Protein AF-A0A220MDH7-F1 (afdb_monomer)

Secondary structure (DSSP, 8-state):
--HHHHHHHHHHHHHHHHHHHHHHHHHHHHHHHHHHHHHHHHHHHHHHHHHHHHHHHT--HHHHHHHEEEEEEEGGGTEEEEEETTSTT-EEEEEE-TTSSEEEEEEE---TT--HHHHHHS-TT--

Nearest PDB structures (foldseek):
  7pb8-assembly1_O  TM=3.723E-01  e=8.141E-01  Homo sapiens
  7y22-assembly1_Y  TM=6.833E-01  e=2.629E+00  Klebsiella phage Kp7
  6utu-assembly1_I  TM=6.871E-01  e=3.364E+00  Pseudomonas aeruginosa PAO1
  7snx-assembly1_A  TM=3.821E-01  e=2.184E+00  Oplophorus gracilirostris
  4q9t-assembly2_B  TM=4.703E-01  e=9.602E+00  Vanderwaltozyma polyspora DSM 70294

Mean predicted aligned error: 13.19 Å

Solvent-accessible surface area (backbone atoms only — not comparable to full-atom values): 7110 Å² total; per-residue (Å²): 131,63,69,68,60,56,51,52,52,51,53,50,50,52,52,52,52,50,65,59,47,55,60,56,51,51,54,51,53,51,52,52,52,53,51,52,49,54,52,52,48,30,53,50,52,52,50,53,43,44,56,36,48,18,63,76,53,76,46,53,58,65,60,54,58,69,40,51,59,50,76,52,63,42,68,95,70,49,32,37,37,43,28,34,64,90,45,66,61,34,38,40,33,31,34,58,45,97,87,74,42,65,42,82,77,50,52,50,50,78,40,93,88,40,53,48,69,52,50,61,64,60,30,97,65,63,126

Organism: NCBI:txid54913

Structure (mmCIF, N/CA/C/O backbone):
data_AF-A0A220MDH7-F1
#
_entry.id   AF-A0A220MDH7-F1
#
loop_
_atom_site.group_PDB
_atom_site.id
_atom_site.type_symbol
_atom_site.label_atom_id
_atom_site.label_alt_id
_atom_site.label_comp_id
_atom_site.label_asym_id
_atom_site.label_entity_id
_atom_site.label_seq_id
_atom_site.pdbx_PDB_ins_code
_atom_site.Cartn_x
_atom_site.Cartn_y
_atom_site.Cartn_z
_atom_site.occupancy
_atom_site.B_iso_or_equiv
_atom_site.auth_seq_id
_atom_site.auth_comp_id
_atom_site.auth_asym_id
_atom_site.auth_atom_id
_atom_site.pdbx_PDB_model_num
ATOM 1 N N . MET A 1 1 ? 62.106 -26.973 -21.068 1.00 54.78 1 MET A N 1
ATOM 2 C CA . MET A 1 1 ? 60.689 -26.554 -21.184 1.00 54.78 1 MET A CA 1
ATOM 3 C C . MET A 1 1 ? 60.653 -25.078 -21.574 1.00 54.78 1 MET A C 1
ATOM 5 O O . MET A 1 1 ? 61.242 -24.265 -20.871 1.00 54.78 1 MET A O 1
ATOM 9 N N . ASN A 1 2 ? 60.101 -24.736 -22.743 1.00 56.53 2 ASN A N 1
ATOM 10 C CA . ASN A 1 2 ? 60.246 -23.397 -23.332 1.00 56.53 2 ASN A CA 1
ATOM 11 C C . ASN A 1 2 ? 59.411 -22.352 -22.577 1.00 56.53 2 ASN A C 1
ATOM 13 O O . ASN A 1 2 ? 58.185 -22.414 -22.594 1.00 56.53 2 ASN A O 1
ATOM 17 N N . LYS A 1 3 ? 60.070 -21.348 -21.977 1.00 57.25 3 LYS A N 1
ATOM 18 C CA . LYS A 1 3 ? 59.436 -20.238 -21.230 1.00 57.25 3 LYS A CA 1
ATOM 19 C C . LYS A 1 3 ? 58.337 -19.510 -22.028 1.00 57.25 3 LYS A C 1
ATOM 21 O O . LYS A 1 3 ? 57.382 -19.014 -21.446 1.00 57.25 3 LYS A O 1
ATOM 26 N N . LYS A 1 4 ? 58.434 -19.515 -23.365 1.00 58.00 4 LYS A N 1
ATOM 27 C CA . LYS A 1 4 ? 57.427 -18.960 -24.287 1.00 58.00 4 LYS A CA 1
ATOM 28 C C . LYS A 1 4 ? 56.098 -19.733 -24.271 1.00 58.00 4 LYS A C 1
ATOM 30 O O . LYS A 1 4 ? 55.045 -19.119 -24.346 1.00 58.00 4 LYS A O 1
ATOM 35 N N . LEU A 1 5 ? 56.140 -21.058 -24.118 1.00 60.19 5 LEU A N 1
ATOM 36 C CA . LEU A 1 5 ? 54.953 -21.925 -24.061 1.00 60.19 5 LEU A CA 1
ATOM 37 C C . LEU A 1 5 ? 54.184 -21.748 -22.741 1.00 60.19 5 LEU A C 1
ATOM 39 O O . LEU A 1 5 ? 52.959 -21.791 -22.722 1.00 60.19 5 LEU A O 1
ATOM 43 N N . LEU A 1 6 ? 54.914 -21.473 -21.657 1.00 60.31 6 LEU A N 1
ATOM 44 C CA . LEU A 1 6 ? 54.353 -21.213 -20.329 1.00 60.31 6 LEU A CA 1
ATOM 45 C C . LEU A 1 6 ? 53.638 -19.850 -20.272 1.00 60.31 6 LEU A C 1
ATOM 47 O O . LEU A 1 6 ? 52.554 -19.749 -19.706 1.00 60.31 6 LEU A O 1
ATOM 51 N N . LEU A 1 7 ? 54.197 -18.825 -20.933 1.00 61.75 7 LEU A N 1
ATOM 52 C CA . LEU A 1 7 ? 53.563 -17.507 -21.050 1.00 61.75 7 LEU A CA 1
ATOM 53 C C . LEU A 1 7 ? 52.262 -17.561 -21.866 1.00 61.75 7 LEU A C 1
ATOM 55 O O . LEU A 1 7 ? 51.254 -17.001 -21.448 1.00 61.75 7 LEU A O 1
ATOM 59 N N . VAL A 1 8 ? 52.264 -18.264 -23.004 1.00 62.47 8 VAL A N 1
ATOM 60 C CA . VAL A 1 8 ? 51.073 -18.401 -23.863 1.00 62.47 8 VAL A CA 1
ATOM 61 C C . VAL A 1 8 ? 49.961 -19.180 -23.155 1.00 62.47 8 VAL A C 1
ATOM 63 O O . VAL A 1 8 ? 48.800 -18.786 -23.237 1.00 62.47 8 VAL A O 1
ATOM 66 N N . GLY A 1 9 ? 50.307 -20.226 -22.395 1.00 62.34 9 GLY A N 1
ATOM 67 C CA . GLY A 1 9 ? 49.344 -20.944 -21.556 1.00 62.34 9 GLY A CA 1
ATOM 68 C C . GLY A 1 9 ? 48.714 -20.052 -20.482 1.00 62.34 9 GLY A C 1
ATOM 69 O O . GLY A 1 9 ? 47.502 -20.085 -20.293 1.00 62.34 9 GLY A O 1
ATOM 70 N N . PHE A 1 10 ? 49.509 -19.197 -19.832 1.00 65.62 10 PHE A N 1
ATOM 71 C CA . PHE A 1 10 ? 49.011 -18.286 -18.798 1.00 65.62 10 PHE A CA 1
ATOM 72 C C . PHE A 1 10 ? 48.071 -17.212 -19.369 1.00 65.62 10 PHE A C 1
ATOM 74 O O . PHE A 1 10 ? 46.985 -16.999 -18.835 1.00 65.62 10 PHE A O 1
ATOM 81 N N . PHE A 1 11 ? 48.429 -16.591 -20.500 1.00 66.00 11 PHE A N 1
ATOM 82 C CA . PHE A 1 11 ? 47.558 -15.620 -21.176 1.00 66.00 11 PHE A CA 1
ATOM 83 C C . PHE A 1 11 ? 46.269 -16.258 -21.709 1.00 66.00 11 PHE A C 1
ATOM 85 O O . PHE A 1 11 ? 45.206 -15.649 -21.606 1.00 66.00 11 PHE A O 1
ATOM 92 N N . GLY A 1 12 ? 46.332 -17.495 -22.214 1.00 69.50 12 GLY A N 1
ATOM 93 C CA . GLY A 1 12 ? 45.146 -18.238 -22.643 1.00 69.50 12 GLY A CA 1
ATOM 94 C C . GLY A 1 12 ? 44.158 -18.476 -21.498 1.00 69.50 12 GLY A C 1
ATOM 95 O O . GLY A 1 12 ? 42.967 -18.219 -21.653 1.00 69.50 12 GLY A O 1
ATOM 96 N N . VAL A 1 13 ? 44.650 -18.885 -20.324 1.00 70.06 13 VAL A N 1
ATOM 97 C CA . VAL A 1 13 ? 43.807 -19.105 -19.136 1.00 70.06 13 VAL A CA 1
ATOM 98 C C . VAL A 1 13 ? 43.184 -17.798 -18.636 1.00 70.06 13 VAL A C 1
ATOM 100 O O . VAL A 1 13 ? 42.000 -17.781 -18.314 1.00 70.06 13 VAL A O 1
ATOM 103 N N . VAL A 1 14 ? 43.926 -16.686 -18.632 1.00 71.50 14 VAL A N 1
ATOM 104 C CA . VAL A 1 14 ? 43.391 -15.371 -18.226 1.00 71.50 14 VAL A CA 1
ATOM 105 C C . VAL A 1 14 ? 42.277 -14.901 -19.166 1.00 71.50 14 VAL A C 1
ATOM 107 O O . VAL A 1 14 ? 41.251 -14.412 -18.696 1.00 71.50 14 VAL A O 1
ATOM 110 N N . ILE A 1 15 ? 42.435 -15.092 -20.480 1.00 72.62 15 ILE A N 1
ATOM 111 C CA . ILE A 1 15 ? 41.412 -14.725 -21.471 1.00 72.62 15 ILE A CA 1
ATOM 112 C C . ILE A 1 15 ? 40.154 -15.586 -21.300 1.00 72.62 15 ILE A C 1
ATOM 114 O O . ILE A 1 15 ? 39.046 -15.054 -21.325 1.00 72.62 15 ILE A O 1
ATOM 118 N N . ILE A 1 16 ? 40.307 -16.893 -21.066 1.00 71.81 16 ILE A N 1
ATOM 119 C CA . ILE A 1 16 ? 39.171 -17.796 -20.824 1.00 71.81 16 ILE A CA 1
ATOM 120 C C . ILE A 1 16 ? 38.454 -17.420 -19.518 1.00 71.81 16 ILE A C 1
ATOM 122 O O . ILE A 1 16 ? 37.230 -17.296 -19.509 1.00 71.81 16 ILE A O 1
ATOM 126 N N . CYS A 1 17 ? 39.189 -17.147 -18.436 1.00 68.44 17 CYS A N 1
ATOM 127 C CA . CYS A 1 17 ? 38.603 -16.684 -17.176 1.00 68.44 17 CYS A CA 1
ATOM 128 C C . CYS A 1 17 ? 37.857 -15.349 -17.335 1.00 68.44 17 CYS A C 1
ATOM 130 O O . CYS A 1 17 ? 36.771 -15.185 -16.775 1.00 68.44 17 CYS A O 1
ATOM 132 N N . ALA A 1 18 ? 38.389 -14.408 -18.121 1.00 66.06 18 ALA A N 1
ATOM 133 C CA . ALA A 1 18 ? 37.727 -13.133 -18.400 1.00 66.06 18 ALA A CA 1
ATOM 134 C C . ALA A 1 18 ? 36.434 -13.321 -19.215 1.00 66.06 18 ALA A C 1
ATOM 136 O O . ALA A 1 18 ? 35.407 -12.726 -18.894 1.00 66.06 18 ALA A O 1
ATOM 137 N N . LEU A 1 19 ? 36.446 -14.198 -20.224 1.00 66.94 19 LEU A N 1
ATOM 138 C CA . LEU A 1 19 ? 35.269 -14.486 -21.052 1.00 66.94 19 LEU A CA 1
ATOM 139 C C . LEU A 1 19 ? 34.122 -15.134 -20.267 1.00 66.94 19 LEU A C 1
ATOM 141 O O . LEU A 1 19 ? 32.964 -14.879 -20.583 1.00 66.94 19 LEU A O 1
ATOM 145 N N . VAL A 1 20 ? 34.423 -15.936 -19.241 1.00 67.06 20 VAL A N 1
ATOM 146 C CA . VAL A 1 20 ? 33.400 -16.589 -18.403 1.00 67.06 20 VAL A CA 1
ATOM 147 C C . VAL A 1 20 ? 32.871 -15.654 -17.308 1.00 67.06 20 VAL A C 1
ATOM 149 O O . VAL A 1 20 ? 31.687 -15.691 -16.984 1.00 67.06 20 VAL A O 1
ATOM 152 N N . THR A 1 21 ? 33.710 -14.780 -16.747 1.00 63.62 21 THR A N 1
ATOM 153 C CA . THR A 1 21 ? 33.319 -13.900 -15.626 1.00 63.62 21 THR A CA 1
ATOM 154 C C . THR A 1 21 ? 32.506 -12.674 -16.052 1.00 63.62 21 THR A C 1
ATOM 156 O O . THR A 1 21 ? 31.587 -12.278 -15.336 1.00 63.62 21 THR A O 1
ATOM 159 N N . ILE A 1 22 ? 32.778 -12.092 -17.225 1.00 62.66 22 ILE A N 1
ATOM 160 C CA . ILE A 1 22 ? 32.046 -10.920 -17.743 1.00 62.66 22 ILE A CA 1
ATOM 161 C C . ILE A 1 22 ? 30.526 -11.160 -17.904 1.00 62.66 22 ILE A C 1
ATOM 163 O O . ILE A 1 22 ? 29.757 -10.308 -17.445 1.00 62.66 22 ILE A O 1
ATOM 167 N N . PRO A 1 23 ? 30.041 -12.258 -18.523 1.00 60.44 23 PRO A N 1
ATOM 168 C CA . PRO A 1 23 ? 28.602 -12.492 -18.660 1.00 60.44 23 PRO 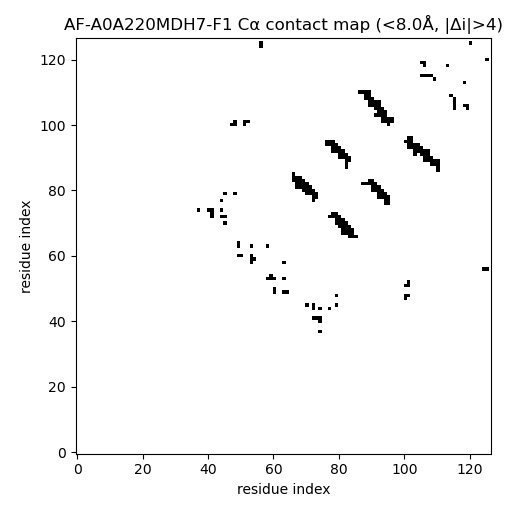A CA 1
ATOM 169 C C . PRO A 1 23 ? 27.917 -12.751 -17.310 1.00 60.44 23 PRO A C 1
ATOM 171 O O . PRO A 1 23 ? 26.833 -12.220 -17.078 1.00 60.44 23 PRO A O 1
ATOM 174 N N . LEU A 1 24 ? 28.575 -13.462 -16.386 1.00 60.06 24 LEU A N 1
ATOM 175 C CA . LEU A 1 24 ? 28.044 -13.726 -15.041 1.00 60.06 24 LEU A CA 1
ATOM 176 C C . LEU A 1 24 ? 27.865 -12.437 -14.224 1.00 60.06 24 LEU A C 1
ATOM 178 O O . LEU A 1 24 ? 26.850 -12.261 -13.549 1.00 60.06 24 LEU A O 1
ATOM 182 N N . LEU A 1 25 ? 28.817 -11.504 -14.326 1.00 60.34 25 LEU A N 1
ATOM 183 C CA . LEU A 1 25 ? 28.715 -10.190 -13.687 1.00 60.34 25 LEU A CA 1
ATOM 184 C C . LEU A 1 25 ? 27.587 -9.346 -14.295 1.00 60.34 25 LEU A C 1
ATOM 186 O O . LEU A 1 25 ? 26.854 -8.691 -13.557 1.00 60.34 25 LEU A O 1
ATOM 190 N N . ARG A 1 26 ? 27.397 -9.381 -15.622 1.00 59.94 26 ARG A N 1
ATOM 191 C CA . ARG A 1 26 ? 26.294 -8.655 -16.277 1.00 59.94 26 ARG A CA 1
ATOM 192 C C . ARG A 1 26 ? 24.921 -9.174 -15.859 1.00 59.94 26 ARG A C 1
ATOM 194 O O . ARG A 1 26 ? 24.033 -8.361 -15.614 1.00 59.94 26 ARG A O 1
ATOM 201 N N . GLU A 1 27 ? 24.741 -10.487 -15.739 1.00 59.81 27 GLU A N 1
ATOM 202 C CA . GLU A 1 27 ? 23.472 -11.059 -15.271 1.00 59.81 27 GLU A CA 1
ATOM 203 C C . GLU A 1 27 ? 23.166 -10.691 -13.816 1.00 59.81 27 GLU A C 1
ATOM 205 O O . GLU A 1 27 ? 22.021 -10.377 -13.491 1.00 59.81 27 GLU A O 1
ATOM 210 N N . GLN A 1 28 ? 24.172 -10.693 -12.936 1.00 59.22 28 GLN A N 1
ATOM 211 C CA . GLN A 1 28 ? 23.985 -10.294 -11.538 1.00 59.22 28 GLN A CA 1
ATOM 212 C C . GLN A 1 28 ? 23.677 -8.801 -11.404 1.00 59.22 28 GLN A C 1
ATOM 214 O O . GLN A 1 28 ? 22.734 -8.441 -10.703 1.00 59.22 28 GLN A O 1
ATOM 219 N N . VAL A 1 29 ? 24.401 -7.933 -12.118 1.00 60.91 29 VAL A N 1
ATOM 220 C CA . VAL A 1 29 ? 24.130 -6.484 -12.126 1.00 60.91 29 VAL A CA 1
ATOM 221 C C . VAL A 1 29 ? 22.750 -6.186 -12.719 1.00 60.91 29 VAL A C 1
ATOM 223 O O . VAL A 1 29 ? 22.030 -5.348 -12.184 1.00 60.91 29 VAL A O 1
ATOM 226 N N . GLY A 1 30 ? 22.341 -6.909 -13.767 1.00 56.25 30 GLY A N 1
ATOM 227 C CA . GLY A 1 30 ? 20.996 -6.810 -14.336 1.00 56.25 30 GLY A CA 1
ATOM 228 C C . GLY A 1 30 ? 19.906 -7.179 -13.328 1.00 56.25 30 GLY A C 1
ATOM 229 O O . GLY A 1 30 ? 18.965 -6.411 -13.149 1.00 56.25 30 GLY A O 1
ATOM 230 N N . LYS A 1 31 ? 20.070 -8.297 -12.607 1.00 57.41 31 LYS A N 1
ATOM 231 C CA . LYS A 1 31 ? 19.130 -8.748 -11.563 1.00 57.41 31 LYS A CA 1
ATOM 232 C C . LYS A 1 31 ? 19.037 -7.767 -10.390 1.00 57.41 31 LYS A C 1
ATOM 234 O O . LYS A 1 31 ? 17.932 -7.461 -9.945 1.00 57.41 31 LYS A O 1
ATOM 239 N N . ILE A 1 32 ? 20.173 -7.237 -9.929 1.00 59.81 32 ILE A N 1
ATOM 240 C CA . ILE A 1 32 ? 20.222 -6.228 -8.858 1.00 59.81 32 ILE A CA 1
ATOM 241 C C . ILE A 1 32 ? 19.542 -4.931 -9.314 1.00 59.81 32 ILE A C 1
ATOM 243 O O . ILE A 1 32 ? 18.746 -4.367 -8.568 1.00 59.81 32 ILE A O 1
ATOM 247 N N . GLY A 1 33 ? 19.794 -4.485 -10.550 1.00 59.28 33 GLY A N 1
ATOM 248 C CA . GLY A 1 33 ? 19.152 -3.300 -11.123 1.00 59.28 33 GLY A CA 1
ATOM 249 C C . GLY A 1 33 ? 17.632 -3.440 -11.231 1.00 59.28 33 GLY A C 1
ATOM 250 O O . GLY A 1 33 ? 16.905 -2.530 -10.840 1.00 59.28 33 GLY A O 1
ATOM 251 N N . THR A 1 34 ? 17.135 -4.597 -11.683 1.00 61.91 34 THR A N 1
ATOM 252 C CA . THR A 1 34 ? 15.688 -4.866 -11.749 1.00 61.91 34 THR A CA 1
ATOM 253 C C . THR A 1 34 ? 15.039 -4.957 -10.369 1.00 61.91 34 THR A C 1
ATOM 255 O O . THR A 1 34 ? 13.935 -4.457 -10.183 1.00 61.91 34 THR A O 1
ATOM 258 N N . GLN A 1 35 ? 15.725 -5.544 -9.384 1.00 63.03 35 GLN A N 1
ATOM 259 C CA . GLN A 1 35 ? 15.201 -5.679 -8.024 1.00 63.03 35 GLN A CA 1
ATOM 260 C C . GLN A 1 35 ? 15.173 -4.334 -7.285 1.00 63.03 35 GLN A C 1
ATOM 262 O O . GLN A 1 35 ? 14.198 -4.026 -6.603 1.00 63.03 35 GLN A O 1
ATOM 267 N N . ALA A 1 36 ? 16.211 -3.511 -7.455 1.00 65.06 36 ALA A N 1
ATOM 268 C CA . ALA A 1 36 ? 16.252 -2.156 -6.915 1.00 65.06 36 ALA A CA 1
ATOM 269 C C . ALA A 1 36 ? 15.179 -1.256 -7.552 1.00 65.06 36 ALA A C 1
ATOM 271 O O . ALA A 1 36 ? 14.543 -0.473 -6.849 1.00 65.06 36 ALA A O 1
ATOM 272 N N . GLY A 1 37 ? 14.943 -1.403 -8.862 1.00 68.38 37 GLY A N 1
ATOM 273 C CA . GLY A 1 37 ? 13.870 -0.705 -9.573 1.00 68.38 37 GLY A CA 1
ATOM 274 C C . GLY A 1 37 ? 12.479 -1.051 -9.033 1.00 68.38 37 GLY A C 1
ATOM 275 O O . GLY A 1 37 ? 11.726 -0.147 -8.682 1.00 68.38 37 GLY A O 1
ATOM 276 N N . ASP A 1 38 ? 12.171 -2.343 -8.884 1.00 75.25 38 ASP A N 1
ATOM 277 C CA . ASP A 1 38 ? 10.871 -2.807 -8.370 1.00 75.25 38 ASP A CA 1
ATOM 278 C C . ASP A 1 38 ? 10.629 -2.371 -6.914 1.00 75.25 38 ASP A C 1
ATOM 280 O O . ASP A 1 38 ? 9.533 -1.947 -6.551 1.00 75.25 38 ASP A O 1
ATOM 284 N N . MET A 1 39 ? 11.667 -2.403 -6.072 1.00 77.69 39 MET A N 1
ATOM 285 C CA . MET A 1 39 ? 11.567 -1.931 -4.688 1.00 77.69 39 MET A CA 1
ATOM 286 C C . MET A 1 39 ? 11.321 -0.417 -4.614 1.00 77.69 39 MET A C 1
ATOM 288 O O . MET A 1 39 ? 10.458 0.030 -3.858 1.00 77.69 39 MET A O 1
ATOM 292 N N . SER A 1 40 ? 12.030 0.367 -5.434 1.00 80.94 40 SER A N 1
ATOM 293 C CA . SER A 1 40 ? 11.845 1.820 -5.517 1.00 80.94 40 SER A CA 1
ATOM 294 C C . SER A 1 40 ? 10.445 2.196 -6.010 1.00 80.94 40 SER A C 1
ATOM 296 O O . SER A 1 40 ? 9.826 3.120 -5.476 1.00 80.94 40 SER A O 1
ATOM 298 N N . GLU A 1 41 ? 9.909 1.463 -6.987 1.00 79.94 41 GLU A N 1
ATOM 299 C CA . GLU A 1 41 ? 8.550 1.683 -7.480 1.00 79.94 41 GLU A CA 1
ATOM 300 C C . GLU A 1 41 ? 7.498 1.337 -6.417 1.00 79.94 41 GLU A C 1
ATOM 302 O O . GLU A 1 41 ? 6.575 2.122 -6.190 1.00 79.94 41 GLU A O 1
ATOM 307 N N . LYS A 1 42 ? 7.669 0.232 -5.683 1.00 82.88 42 LYS A N 1
ATOM 308 C CA . LYS A 1 42 ? 6.777 -0.144 -4.573 1.00 82.88 42 LYS A CA 1
ATOM 309 C C . LYS A 1 42 ? 6.740 0.902 -3.458 1.00 82.88 42 LYS A C 1
ATOM 311 O O . LYS A 1 42 ? 5.655 1.222 -2.970 1.00 82.88 42 LYS A O 1
ATOM 316 N N . GLU A 1 43 ? 7.881 1.479 -3.076 1.00 82.81 43 GLU A N 1
ATOM 317 C CA . GLU A 1 43 ? 7.913 2.562 -2.079 1.00 82.81 43 GLU A CA 1
ATOM 318 C C . GLU A 1 43 ? 7.207 3.830 -2.563 1.00 82.81 43 GLU A C 1
ATOM 320 O O . GLU A 1 43 ? 6.450 4.456 -1.811 1.00 82.81 43 GLU A O 1
ATOM 325 N N . LYS A 1 44 ? 7.398 4.190 -3.835 1.00 85.44 44 LYS A N 1
ATOM 326 C CA . LYS A 1 44 ? 6.698 5.322 -4.445 1.00 85.44 44 LYS A CA 1
ATOM 327 C C . LYS A 1 44 ? 5.185 5.109 -4.425 1.00 85.44 44 LYS A C 1
ATOM 329 O O . LYS A 1 44 ? 4.454 5.994 -3.990 1.00 85.44 44 LYS A O 1
ATOM 334 N N . ILE A 1 45 ? 4.718 3.929 -4.831 1.00 85.00 45 ILE A N 1
ATOM 335 C CA . ILE A 1 45 ? 3.292 3.572 -4.828 1.00 85.00 45 ILE A CA 1
ATOM 336 C C . ILE A 1 45 ? 2.720 3.617 -3.412 1.00 85.00 45 ILE A C 1
ATOM 338 O O . ILE A 1 45 ? 1.644 4.173 -3.209 1.00 85.00 45 ILE A O 1
ATOM 342 N N . LYS A 1 46 ? 3.445 3.087 -2.421 1.00 85.75 46 LYS A N 1
ATOM 343 C CA . LYS A 1 46 ? 3.044 3.149 -1.011 1.00 85.75 46 LYS A CA 1
ATOM 344 C C . LYS A 1 46 ? 2.890 4.593 -0.526 1.00 85.75 46 LYS A C 1
ATOM 346 O O . LYS A 1 46 ? 1.923 4.905 0.162 1.00 85.75 46 LYS A O 1
ATOM 351 N N . THR A 1 47 ? 3.817 5.470 -0.902 1.00 87.69 47 THR A N 1
ATOM 352 C CA . THR A 1 47 ? 3.770 6.895 -0.541 1.00 87.69 47 THR A CA 1
ATOM 353 C C . THR A 1 47 ? 2.571 7.582 -1.195 1.00 87.69 47 THR A C 1
ATOM 355 O O . THR A 1 47 ? 1.770 8.207 -0.508 1.00 87.69 47 THR A O 1
ATOM 358 N N . GLU A 1 48 ? 2.382 7.389 -2.507 1.00 88.69 48 GLU A N 1
ATOM 359 C CA . GLU A 1 48 ? 1.211 7.896 -3.240 1.00 88.69 48 GLU A CA 1
ATOM 360 C C . GLU A 1 48 ? -0.108 7.399 -2.629 1.00 88.69 48 GLU A C 1
ATOM 362 O O . GLU A 1 48 ? -1.074 8.158 -2.536 1.00 88.69 48 GLU A O 1
ATOM 367 N N . PHE A 1 49 ? -0.147 6.137 -2.199 1.00 88.62 49 PHE A N 1
ATOM 368 C CA . PHE A 1 49 ? -1.299 5.537 -1.538 1.00 88.62 49 PHE A CA 1
ATOM 369 C C . PHE A 1 49 ? -1.612 6.214 -0.203 1.00 88.62 49 PHE A C 1
ATOM 371 O O . PHE A 1 49 ? -2.746 6.649 -0.010 1.00 88.62 49 PHE A O 1
ATOM 378 N N . ILE A 1 50 ? -0.625 6.366 0.687 1.00 88.06 50 ILE A N 1
ATOM 379 C CA . ILE A 1 50 ? -0.818 7.001 2.002 1.00 88.06 50 ILE A CA 1
ATOM 380 C C . ILE A 1 50 ? -1.300 8.445 1.834 1.00 88.06 50 ILE A C 1
ATOM 382 O O . ILE A 1 50 ? -2.300 8.825 2.442 1.00 88.06 50 ILE A O 1
ATOM 386 N N . THR A 1 51 ? -0.662 9.225 0.958 1.00 89.00 51 THR A N 1
ATOM 387 C CA . THR A 1 51 ? -1.069 10.611 0.683 1.00 89.00 51 THR A CA 1
ATOM 388 C C . THR A 1 51 ? -2.476 10.684 0.085 1.00 89.00 51 THR A C 1
ATOM 390 O O . THR A 1 51 ? -3.268 11.555 0.452 1.00 89.00 51 THR A O 1
ATOM 393 N N . SER A 1 52 ? -2.822 9.777 -0.837 1.00 86.69 52 SER A N 1
ATOM 394 C CA . SER A 1 52 ? -4.172 9.708 -1.411 1.00 86.69 52 SER A CA 1
ATOM 395 C C . SER A 1 52 ? -5.211 9.374 -0.344 1.00 86.69 52 SER A C 1
ATOM 397 O O . SER A 1 52 ? -6.279 9.985 -0.326 1.00 86.69 52 SER A O 1
ATOM 399 N N . LEU A 1 53 ? -4.907 8.416 0.531 1.00 85.25 53 LEU A N 1
ATOM 400 C CA . LEU A 1 53 ? -5.815 7.966 1.575 1.00 85.25 53 LEU A CA 1
ATOM 401 C C . LEU A 1 53 ? -6.039 9.074 2.612 1.00 85.25 53 LEU A C 1
ATOM 403 O O . LEU A 1 53 ? -7.190 9.404 2.885 1.00 85.25 53 LEU A O 1
ATOM 407 N N . ALA A 1 54 ? -4.965 9.728 3.070 1.00 85.56 54 ALA A N 1
ATOM 408 C CA . ALA A 1 54 ? -4.997 10.872 3.988 1.00 85.56 54 ALA A CA 1
ATOM 409 C C . ALA A 1 54 ? -5.937 11.974 3.490 1.00 85.56 54 ALA A C 1
ATOM 411 O O . ALA A 1 54 ? -6.819 12.434 4.213 1.00 85.56 54 ALA A O 1
ATOM 412 N N . ARG A 1 55 ? -5.807 12.338 2.209 1.00 85.19 55 ARG A N 1
ATOM 413 C CA . ARG A 1 55 ? -6.668 1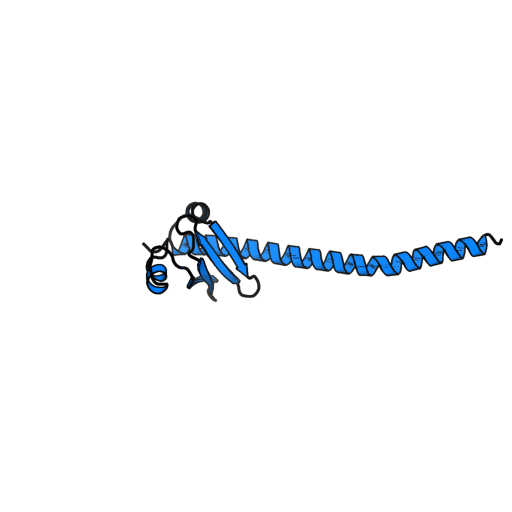3.341 1.569 1.00 85.19 55 ARG A CA 1
ATOM 414 C C . ARG A 1 55 ? -8.118 12.890 1.469 1.00 85.19 55 ARG A C 1
ATOM 416 O O . ARG A 1 55 ? -9.005 13.678 1.769 1.00 85.19 55 ARG A O 1
ATOM 423 N N . SER A 1 56 ? -8.361 11.650 1.037 1.00 81.81 56 SER A N 1
ATOM 424 C CA . SER A 1 56 ? -9.728 11.141 0.850 1.00 81.81 56 SER A CA 1
ATOM 425 C C . SER A 1 56 ? -10.503 11.024 2.160 1.00 81.81 56 SER A C 1
ATOM 427 O O . SER A 1 56 ? -11.705 11.252 2.176 1.00 81.81 56 SER A O 1
ATOM 429 N N . GLN A 1 57 ? -9.797 10.714 3.245 1.00 81.50 57 GLN A N 1
ATOM 430 C CA . GLN A 1 57 ? -10.371 10.466 4.563 1.00 81.50 57 GLN A CA 1
ATOM 431 C C . GLN A 1 57 ? -10.250 11.674 5.499 1.00 81.50 57 GLN A C 1
ATOM 433 O O . GLN A 1 57 ? -10.705 11.628 6.635 1.00 81.50 57 GLN A O 1
ATOM 438 N N . ASN A 1 58 ? -9.630 12.764 5.033 1.00 83.75 58 ASN A N 1
ATOM 439 C CA . ASN A 1 58 ? -9.371 13.973 5.812 1.00 83.75 58 ASN A CA 1
ATOM 440 C C . ASN A 1 58 ? -8.648 13.697 7.153 1.00 83.75 58 ASN A C 1
ATOM 442 O O . ASN A 1 58 ? -8.933 14.320 8.176 1.00 83.75 58 ASN A O 1
ATOM 446 N N . VAL A 1 59 ? -7.703 12.753 7.135 1.00 83.19 59 VAL A N 1
ATOM 447 C CA . VAL A 1 59 ? -6.842 12.382 8.271 1.00 83.19 59 VAL A CA 1
ATOM 448 C C . VAL A 1 59 ? -5.380 12.659 7.933 1.00 83.19 59 VAL A C 1
ATOM 450 O O . VAL A 1 59 ? -5.016 12.782 6.764 1.00 83.19 59 VAL A O 1
ATOM 453 N N . SER A 1 60 ? -4.517 12.756 8.945 1.00 85.50 60 SER A N 1
ATOM 454 C CA . SER A 1 60 ? -3.086 12.958 8.708 1.00 85.50 60 SER A CA 1
ATOM 455 C C . SER A 1 60 ? -2.401 11.675 8.218 1.00 85.50 60 SER A C 1
ATOM 457 O O . SER A 1 60 ? -2.849 10.558 8.498 1.00 85.50 60 SER A O 1
ATOM 459 N N . GLU A 1 61 ? -1.289 11.821 7.493 1.00 85.44 61 GLU A N 1
ATOM 460 C CA . GLU A 1 61 ? -0.497 10.670 7.043 1.00 85.44 61 GLU A CA 1
ATOM 461 C C . GLU A 1 61 ? 0.067 9.881 8.235 1.00 85.44 61 GLU A C 1
ATOM 463 O O . GLU A 1 61 ? 0.126 8.650 8.190 1.00 85.44 61 GLU A O 1
ATOM 468 N N . GLU A 1 62 ? 0.408 10.559 9.337 1.00 83.31 62 GLU A N 1
ATOM 469 C CA . GLU A 1 62 ? 0.883 9.918 10.565 1.00 83.31 62 GLU A CA 1
ATOM 470 C C . GLU A 1 62 ? -0.194 9.034 11.197 1.00 83.31 62 GLU A C 1
ATOM 472 O O . GLU A 1 62 ? 0.115 7.932 11.651 1.00 83.31 62 GLU A O 1
ATOM 477 N N . ALA A 1 63 ? -1.458 9.470 11.194 1.00 78.38 63 ALA A N 1
ATOM 478 C CA . ALA A 1 63 ? -2.568 8.679 11.723 1.00 78.38 63 ALA A CA 1
ATOM 479 C C . ALA A 1 63 ? -2.735 7.363 10.944 1.00 78.38 63 ALA A C 1
ATOM 481 O O . ALA A 1 63 ? -2.865 6.295 11.543 1.00 78.38 63 ALA A O 1
ATOM 482 N N . ILE A 1 64 ? -2.630 7.419 9.611 1.00 82.19 64 ILE A N 1
ATOM 483 C CA . ILE A 1 64 ? -2.668 6.230 8.747 1.00 82.19 64 ILE A CA 1
ATOM 484 C C . ILE A 1 64 ? -1.474 5.311 9.024 1.00 82.19 64 ILE A C 1
ATOM 486 O O . ILE A 1 64 ? -1.630 4.093 9.100 1.00 82.19 64 ILE A O 1
ATOM 490 N N . GLN A 1 65 ? -0.274 5.868 9.195 1.00 81.12 65 GLN A N 1
ATOM 491 C CA . GLN A 1 65 ? 0.932 5.083 9.477 1.00 81.12 65 GLN A CA 1
ATOM 492 C C . GLN A 1 65 ? 0.904 4.414 10.859 1.00 81.12 65 GLN A C 1
ATOM 494 O O . GLN A 1 65 ? 1.448 3.321 11.024 1.00 81.12 65 GLN A O 1
ATOM 499 N N . GLN A 1 66 ? 0.254 5.027 11.850 1.00 75.06 66 GLN A N 1
ATOM 500 C CA . GLN A 1 66 ? 0.119 4.446 13.188 1.00 75.06 66 GLN A CA 1
ATOM 501 C C . GLN A 1 66 ? -0.726 3.169 13.172 1.00 75.06 66 GLN A C 1
ATOM 503 O O . GLN A 1 66 ? -0.335 2.172 13.790 1.00 75.06 66 GLN A O 1
ATOM 508 N N . VAL A 1 67 ? -1.830 3.172 12.419 1.00 67.69 67 VAL A N 1
ATOM 509 C CA . VAL A 1 67 ? -2.720 2.007 12.275 1.00 67.69 67 VAL A CA 1
ATOM 510 C C . VAL A 1 67 ? -2.262 1.027 11.194 1.00 67.69 67 VAL A C 1
ATOM 512 O O . VAL A 1 67 ? -2.716 -0.114 11.181 1.00 67.69 67 VAL A O 1
ATOM 515 N N . ALA A 1 68 ? -1.329 1.419 10.324 1.00 71.75 68 ALA A N 1
ATOM 516 C CA . ALA A 1 68 ? -0.760 0.544 9.305 1.00 71.75 68 ALA A CA 1
ATOM 517 C C . ALA A 1 68 ? -0.069 -0.681 9.927 1.00 71.75 68 ALA A C 1
ATOM 519 O O . ALA A 1 68 ? 0.842 -0.542 10.751 1.00 71.75 68 ALA A O 1
ATOM 520 N N . GLY A 1 69 ? -0.500 -1.875 9.523 1.00 63.78 69 GLY A N 1
ATOM 521 C CA . GLY A 1 69 ? 0.157 -3.146 9.815 1.00 63.78 69 GLY A CA 1
ATOM 522 C C . GLY A 1 69 ? 1.107 -3.521 8.684 1.00 63.78 69 GLY A C 1
ATOM 523 O O . GLY A 1 69 ? 2.304 -3.257 8.771 1.00 63.78 69 GLY A O 1
ATOM 524 N N . GLU A 1 70 ? 0.568 -4.081 7.603 1.00 74.62 70 GLU A N 1
ATOM 525 C CA . GLU A 1 70 ? 1.337 -4.510 6.429 1.00 74.62 70 GLU A CA 1
ATOM 526 C C . GLU A 1 70 ? 0.732 -3.949 5.139 1.00 74.62 70 GLU A C 1
ATOM 528 O O . GLU A 1 70 ? -0.487 -3.924 4.971 1.00 74.62 70 GLU A O 1
ATOM 533 N N . TYR A 1 71 ? 1.606 -3.501 4.232 1.00 76.31 71 TYR A N 1
ATOM 534 C CA . TYR A 1 71 ? 1.240 -3.123 2.870 1.00 76.31 71 TYR A CA 1
ATOM 535 C C . TYR A 1 71 ? 1.958 -4.048 1.896 1.00 76.31 71 TYR A C 1
ATOM 537 O O . TYR A 1 71 ? 3.189 -4.034 1.853 1.00 76.31 71 TYR A O 1
ATOM 545 N N . ASP A 1 72 ? 1.202 -4.799 1.101 1.00 78.19 72 ASP A N 1
ATOM 546 C CA . ASP A 1 72 ? 1.741 -5.463 -0.087 1.00 78.19 72 ASP A CA 1
ATOM 547 C C . ASP A 1 72 ? 1.355 -4.645 -1.321 1.00 78.19 72 ASP A C 1
ATOM 549 O O . ASP A 1 72 ? 0.215 -4.196 -1.474 1.00 78.19 72 ASP A O 1
ATOM 553 N N . VAL A 1 73 ? 2.347 -4.388 -2.168 1.00 78.50 73 VAL A N 1
ATOM 554 C CA . VAL A 1 73 ? 2.244 -3.487 -3.312 1.00 78.50 73 VAL A CA 1
ATOM 555 C C . VAL A 1 73 ? 2.670 -4.241 -4.555 1.00 78.50 73 VAL A C 1
ATOM 557 O O . VAL A 1 73 ? 3.822 -4.657 -4.682 1.00 78.50 73 VAL A O 1
ATOM 560 N N . LYS A 1 74 ? 1.756 -4.366 -5.515 1.00 76.38 74 LYS A N 1
ATOM 561 C CA . LYS A 1 74 ? 2.051 -4.926 -6.836 1.00 76.38 74 LYS A CA 1
ATOM 562 C C . LYS A 1 74 ? 2.258 -3.780 -7.822 1.00 76.38 74 LYS A C 1
ATOM 564 O O . LYS A 1 74 ? 1.299 -3.116 -8.213 1.00 76.38 74 LYS A O 1
ATOM 569 N N . SER A 1 75 ? 3.517 -3.564 -8.204 1.00 68.81 75 SER A N 1
ATOM 570 C CA . SER A 1 75 ? 3.994 -2.488 -9.090 1.00 68.81 75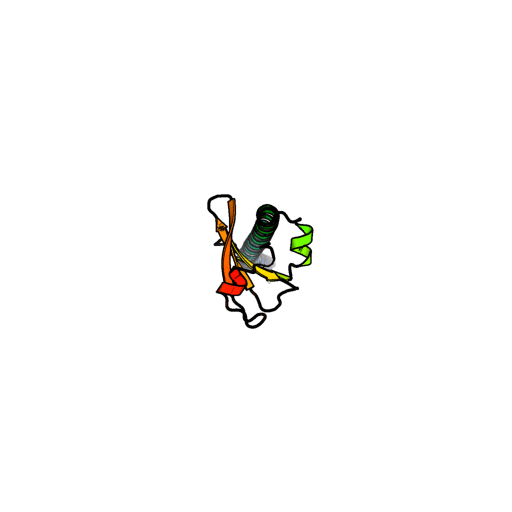 SER A CA 1
ATOM 571 C C . SER A 1 75 ? 3.332 -2.507 -10.468 1.00 68.81 75 SER A C 1
ATOM 573 O O . SER A 1 75 ? 2.894 -1.465 -10.945 1.00 68.81 75 SER A O 1
ATOM 575 N N . ASN A 1 76 ? 3.149 -3.693 -11.055 1.00 71.19 76 ASN A N 1
ATOM 576 C CA . ASN A 1 76 ? 2.588 -3.845 -12.403 1.00 71.19 76 ASN A CA 1
ATOM 577 C C . ASN A 1 76 ? 1.166 -3.270 -12.565 1.00 71.19 76 ASN A C 1
ATOM 579 O O . ASN A 1 76 ? 0.860 -2.725 -13.621 1.00 71.19 76 ASN A O 1
ATOM 583 N N . ASP A 1 77 ? 0.331 -3.339 -11.518 1.00 72.12 77 ASP A N 1
ATOM 584 C CA . ASP A 1 77 ? -1.092 -2.956 -11.584 1.00 72.12 77 ASP A CA 1
ATOM 585 C C . ASP A 1 77 ? -1.471 -1.842 -10.592 1.00 72.12 77 ASP A C 1
ATOM 587 O O . ASP A 1 77 ? -2.652 -1.513 -10.444 1.00 72.12 77 ASP A O 1
ATOM 591 N N . TYR A 1 78 ? -0.483 -1.267 -9.892 1.00 77.81 78 TYR A N 1
ATOM 592 C CA . TYR A 1 78 ? -0.682 -0.272 -8.829 1.00 77.81 78 TYR A CA 1
ATOM 593 C C . TYR A 1 78 ? -1.769 -0.709 -7.833 1.00 77.81 78 TYR A C 1
ATOM 595 O O . TYR A 1 78 ? 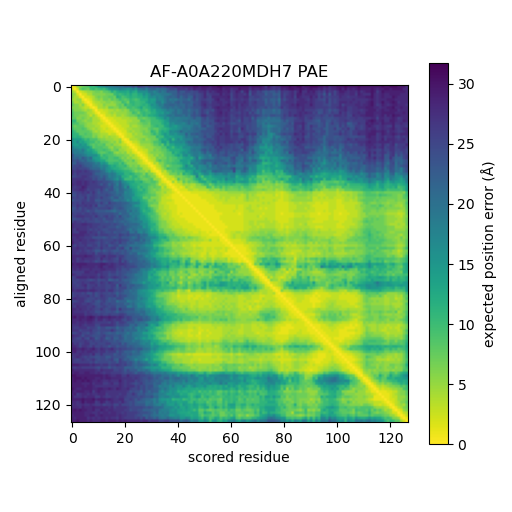-2.686 0.042 -7.478 1.00 77.81 78 TYR A O 1
ATOM 603 N N . PHE A 1 79 ? -1.663 -1.970 -7.426 1.00 83.94 79 PHE A N 1
ATOM 604 C CA . PHE A 1 79 ? -2.585 -2.627 -6.519 1.00 83.94 79 PHE A CA 1
ATOM 605 C C . PHE A 1 79 ? -1.959 -2.694 -5.128 1.00 83.94 79 PHE A C 1
ATOM 607 O O . PHE A 1 79 ? -0.819 -3.142 -4.980 1.00 83.94 79 PHE A O 1
ATOM 614 N N . VAL A 1 80 ? -2.698 -2.226 -4.126 1.00 85.38 80 VAL A N 1
ATOM 615 C CA . VAL A 1 80 ? -2.242 -2.150 -2.737 1.00 85.38 80 VAL A CA 1
ATOM 616 C C . VAL A 1 80 ? -3.194 -2.954 -1.873 1.00 85.38 80 VAL A C 1
ATOM 618 O O . VAL A 1 80 ? -4.402 -2.715 -1.897 1.00 85.38 80 VAL A O 1
ATOM 621 N N . THR A 1 81 ? -2.657 -3.879 -1.086 1.00 86.62 81 THR A N 1
ATOM 622 C CA . THR A 1 81 ? -3.398 -4.499 0.013 1.00 86.62 81 THR A CA 1
ATOM 623 C C . THR A 1 81 ? -2.921 -3.929 1.332 1.00 86.62 81 THR A C 1
ATOM 625 O O . THR A 1 81 ? -1.716 -3.894 1.579 1.00 86.62 81 THR A O 1
ATOM 628 N N . ALA A 1 82 ? -3.852 -3.500 2.175 1.00 84.75 82 ALA A N 1
ATOM 629 C CA . ALA A 1 82 ? -3.581 -2.935 3.484 1.00 84.75 82 ALA A CA 1
ATOM 630 C C . ALA A 1 82 ? -4.175 -3.824 4.578 1.00 84.75 82 ALA A C 1
ATOM 632 O O . ALA A 1 82 ? -5.381 -4.070 4.593 1.00 84.75 82 ALA A O 1
ATOM 633 N N . SER A 1 83 ? -3.328 -4.251 5.507 1.00 85.12 83 SER A N 1
ATOM 634 C CA . SER A 1 83 ? -3.733 -4.892 6.758 1.00 85.12 83 SER A CA 1
ATOM 635 C C . SER A 1 83 ? -3.475 -3.913 7.897 1.00 85.12 83 SER A C 1
ATOM 637 O O . SER A 1 83 ? -2.344 -3.445 8.055 1.00 85.12 83 SER A O 1
ATOM 639 N N . TYR A 1 84 ? -4.494 -3.585 8.690 1.00 83.06 84 TYR A N 1
ATOM 640 C CA . TYR A 1 84 ? -4.376 -2.617 9.785 1.00 83.06 84 TYR A CA 1
ATOM 641 C C . TYR A 1 84 ? -4.203 -3.313 11.140 1.00 83.06 84 TYR A C 1
ATOM 643 O O . TYR A 1 84 ? -4.715 -4.404 11.373 1.00 83.06 84 TYR A O 1
ATOM 651 N N . LYS A 1 85 ? -3.472 -2.682 12.064 1.00 81.38 85 LYS A N 1
ATOM 652 C CA . LYS A 1 85 ? -3.154 -3.251 13.389 1.00 81.38 85 LYS A CA 1
ATOM 653 C C . LYS A 1 85 ? -4.375 -3.409 14.292 1.00 81.38 85 LYS A C 1
ATOM 655 O O . LYS A 1 85 ? -4.399 -4.301 15.132 1.00 81.38 85 LYS A O 1
ATOM 660 N N . ASN A 1 86 ? -5.346 -2.512 14.163 1.00 75.88 86 ASN A N 1
ATOM 661 C CA . ASN A 1 86 ? -6.582 -2.514 14.942 1.00 75.88 86 ASN A CA 1
ATOM 662 C C . ASN A 1 86 ? -7.646 -3.464 14.370 1.00 75.88 86 ASN A C 1
ATOM 664 O O . ASN A 1 86 ? -8.602 -3.778 15.071 1.00 75.88 86 ASN A O 1
ATOM 668 N N . GLU A 1 87 ? -7.455 -3.952 13.142 1.00 75.56 87 GLU A N 1
ATOM 669 C CA . GLU A 1 87 ? -8.310 -4.955 12.501 1.00 75.56 87 GLU A CA 1
ATOM 670 C C . GLU A 1 87 ? -7.469 -6.101 11.924 1.00 75.56 87 GLU A C 1
ATOM 672 O O . GLU A 1 87 ? -7.375 -6.288 10.705 1.00 75.56 87 GLU A O 1
ATOM 677 N N . PRO A 1 88 ? -6.814 -6.882 12.802 1.00 74.94 88 PRO A N 1
ATOM 678 C CA . PRO A 1 88 ? -6.037 -8.027 12.365 1.00 74.94 88 PRO A CA 1
ATOM 679 C C . PRO A 1 88 ? -6.956 -9.055 11.694 1.00 74.94 88 PRO A C 1
ATOM 681 O O . PRO A 1 88 ? -8.030 -9.369 12.205 1.00 74.94 88 PRO A O 1
ATOM 684 N N . GLY A 1 89 ? -6.521 -9.599 10.557 1.00 74.62 89 GLY A N 1
ATOM 685 C CA . GLY A 1 89 ? -7.295 -10.577 9.785 1.00 74.62 89 GLY A CA 1
ATOM 686 C C . GLY A 1 89 ? -8.185 -9.977 8.694 1.00 74.62 89 GLY A C 1
ATOM 687 O O . GLY A 1 89 ? -8.790 -10.744 7.950 1.00 74.62 89 GLY A O 1
ATOM 688 N N . VAL A 1 90 ? -8.218 -8.645 8.552 1.00 80.62 90 VAL A N 1
ATOM 689 C CA . VAL A 1 90 ? -8.846 -7.955 7.415 1.00 80.62 90 VAL A CA 1
ATOM 690 C C . VAL A 1 90 ? -7.785 -7.439 6.459 1.00 80.62 90 VAL A C 1
ATOM 692 O O . VAL A 1 90 ? -6.845 -6.755 6.864 1.00 80.62 90 VAL A O 1
ATOM 695 N N . VAL A 1 91 ? -7.969 -7.731 5.177 1.00 85.19 91 VAL A N 1
ATOM 696 C CA . VAL A 1 91 ? -7.143 -7.218 4.089 1.00 85.19 91 VAL A CA 1
ATOM 697 C C . VAL A 1 91 ? -7.997 -6.325 3.204 1.00 85.19 91 VAL A C 1
ATOM 699 O O . VAL A 1 91 ? -8.891 -6.791 2.496 1.00 85.19 91 VAL A O 1
ATOM 702 N N . TYR A 1 92 ? -7.695 -5.033 3.217 1.00 85.19 92 TYR A N 1
ATOM 703 C CA . TYR A 1 92 ? -8.341 -4.028 2.382 1.00 85.19 92 TYR A CA 1
ATOM 704 C C . TYR A 1 92 ? -7.610 -3.903 1.049 1.00 85.19 92 TYR A C 1
ATOM 706 O O . TYR A 1 92 ? -6.391 -3.747 1.019 1.00 85.19 92 TYR A O 1
ATOM 714 N N . MET A 1 93 ? -8.338 -3.958 -0.062 1.00 86.81 93 MET A N 1
ATOM 715 C CA . MET A 1 93 ? -7.784 -3.940 -1.414 1.00 86.81 93 MET A CA 1
ATOM 716 C C . MET A 1 93 ? -8.052 -2.594 -2.085 1.00 86.81 93 MET A C 1
ATOM 718 O O . MET A 1 93 ? -9.188 -2.111 -2.119 1.00 86.81 93 MET A O 1
ATOM 722 N N . TYR A 1 94 ? -7.013 -2.020 -2.689 1.00 87.81 94 TYR A N 1
ATOM 723 C CA . TYR A 1 94 ? -7.075 -0.740 -3.384 1.00 87.81 94 TYR A CA 1
ATOM 724 C C . TYR A 1 94 ? -6.432 -0.808 -4.759 1.00 87.81 94 TYR A C 1
ATOM 726 O O . TYR A 1 94 ? -5.424 -1.482 -4.968 1.00 87.81 94 TYR A O 1
ATOM 734 N N . GLN A 1 95 ? -6.990 -0.041 -5.690 1.00 88.12 95 GLN A N 1
ATOM 735 C CA . GLN A 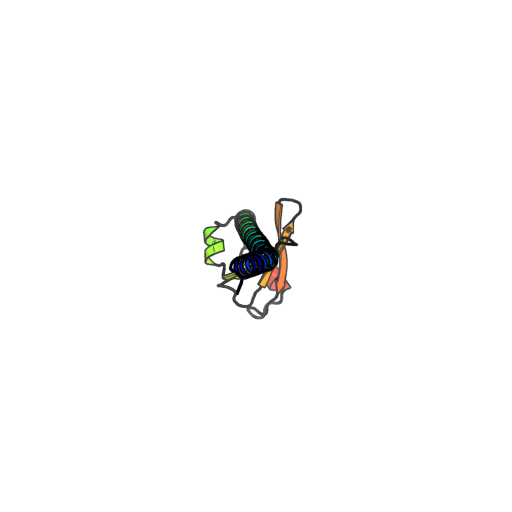1 95 ? -6.479 0.079 -7.049 1.00 88.12 95 GLN A CA 1
ATOM 736 C C . GLN A 1 95 ? -6.312 1.547 -7.425 1.00 88.12 95 GLN A C 1
ATOM 738 O O . GLN A 1 95 ? -7.186 2.373 -7.143 1.00 88.12 95 GLN A O 1
ATOM 743 N N . LYS A 1 96 ? -5.214 1.880 -8.104 1.00 86.75 96 LYS A N 1
ATOM 744 C CA . LYS A 1 96 ? -5.026 3.226 -8.647 1.00 86.75 96 LYS A CA 1
ATOM 745 C C . LYS A 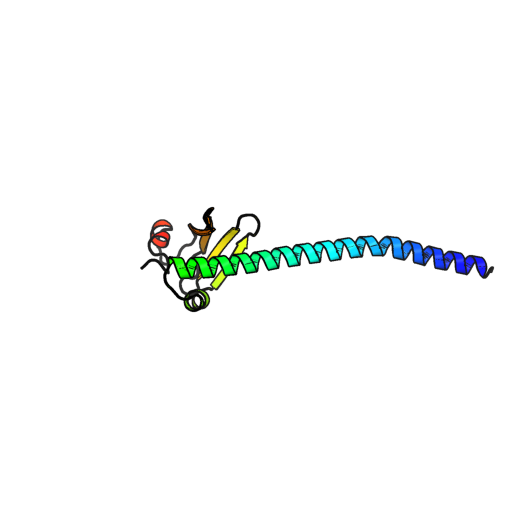1 96 ? -6.091 3.549 -9.698 1.00 86.75 96 LYS A C 1
ATOM 747 O O . LYS A 1 96 ? -6.424 2.746 -10.567 1.00 86.75 96 LYS A O 1
ATOM 752 N N . THR A 1 97 ? -6.648 4.745 -9.597 1.00 86.38 97 THR A N 1
ATOM 753 C CA . THR A 1 97 ? -7.624 5.296 -10.536 1.00 86.38 97 THR A CA 1
ATOM 754 C C . THR A 1 97 ? -6.919 6.059 -11.652 1.00 86.38 97 THR A C 1
ATOM 756 O O . THR A 1 97 ? -5.797 6.541 -11.485 1.00 86.38 97 THR A O 1
ATOM 759 N N . GLN A 1 98 ? -7.606 6.235 -12.783 1.00 82.44 98 GLN A N 1
ATOM 760 C CA . GLN A 1 98 ? -7.098 7.032 -13.907 1.00 82.44 98 GLN A CA 1
ATOM 761 C C . GLN A 1 98 ? -6.872 8.511 -13.545 1.00 82.44 98 GLN A C 1
ATOM 763 O O . GLN A 1 98 ? -6.055 9.174 -14.174 1.00 82.44 98 GLN A O 1
ATOM 768 N N . ASN A 1 99 ? -7.543 9.010 -12.502 1.00 80.50 99 ASN A N 1
ATOM 769 C CA .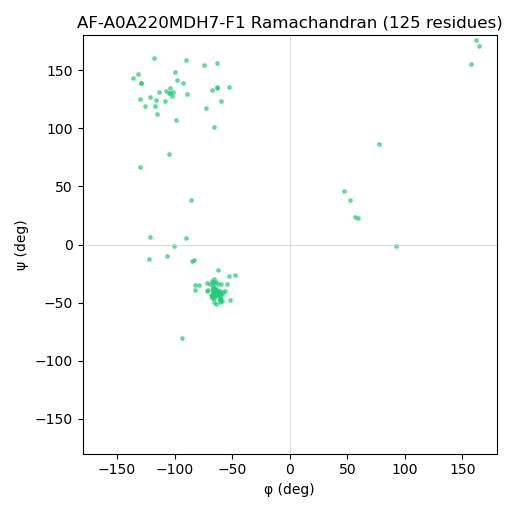 ASN A 1 99 ? -7.509 10.417 -12.097 1.00 80.50 99 ASN A CA 1
ATOM 770 C C . ASN A 1 99 ? -6.398 10.746 -11.084 1.00 80.50 99 ASN A C 1
ATOM 772 O O . ASN A 1 99 ? -6.340 11.871 -10.599 1.00 80.50 99 ASN A O 1
ATOM 776 N N . GLY A 1 100 ? -5.519 9.791 -10.760 1.00 73.25 100 GLY A N 1
ATOM 777 C CA . GLY A 1 100 ? -4.464 9.994 -9.766 1.00 73.25 100 GLY A CA 1
ATOM 778 C C . GLY A 1 100 ? -5.011 9.907 -8.342 1.00 73.25 100 GLY A C 1
ATOM 779 O O . GLY A 1 100 ? -5.382 10.898 -7.727 1.00 73.25 100 GLY A O 1
ATOM 780 N N . GLY A 1 101 ? -5.066 8.687 -7.818 1.00 84.19 101 GLY A N 1
ATOM 781 C CA . GLY A 1 101 ? -5.542 8.371 -6.472 1.00 84.19 101 GLY A CA 1
ATOM 782 C C . GLY A 1 101 ? -5.876 6.890 -6.376 1.00 84.19 101 GLY A C 1
ATOM 783 O O . GLY A 1 101 ? -5.822 6.195 -7.391 1.00 84.19 101 GLY A O 1
ATOM 784 N N . PHE A 1 102 ? -6.247 6.404 -5.198 1.00 86.88 102 PHE A N 1
ATOM 785 C CA . PHE A 1 102 ? -6.589 4.997 -4.982 1.00 86.88 102 PHE A CA 1
ATOM 786 C C . PHE A 1 102 ? -8.065 4.845 -4.631 1.00 86.88 102 PHE A C 1
ATOM 788 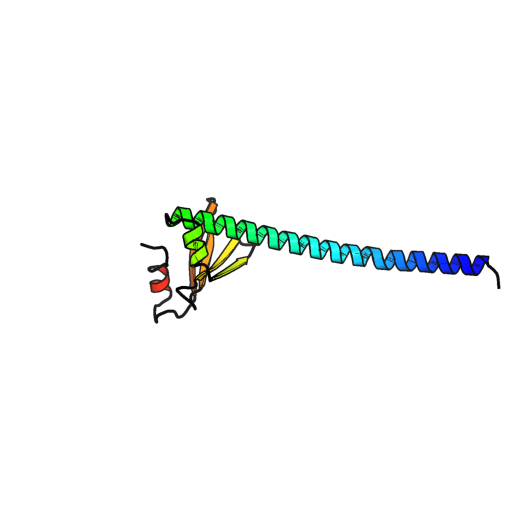O O . PHE A 1 102 ? -8.576 5.546 -3.763 1.00 86.88 102 PHE A O 1
ATOM 795 N N . LYS A 1 103 ? -8.750 3.924 -5.314 1.00 85.56 103 LYS A N 1
ATOM 796 C CA . LYS A 1 103 ? -10.114 3.512 -4.970 1.00 85.56 103 LYS A CA 1
ATOM 797 C C . LYS A 1 103 ? -10.066 2.226 -4.162 1.00 85.56 103 LYS A C 1
ATOM 799 O O . LYS A 1 103 ? -9.279 1.333 -4.472 1.00 85.56 103 LYS A O 1
ATOM 804 N N . PHE A 1 104 ? -10.933 2.131 -3.167 1.00 84.56 104 PHE A N 1
ATOM 805 C CA . PHE A 1 104 ? -11.233 0.869 -2.512 1.00 84.56 104 PHE A CA 1
ATOM 806 C C . PHE A 1 104 ? -11.964 -0.052 -3.503 1.00 84.56 104 PHE A C 1
ATOM 808 O O . PHE A 1 104 ? -12.861 0.401 -4.218 1.00 84.56 104 PHE A O 1
ATOM 815 N N . VAL A 1 105 ? -11.541 -1.313 -3.608 1.00 84.44 105 VAL A N 1
ATOM 816 C CA . VAL A 1 105 ? -12.120 -2.286 -4.557 1.00 84.44 105 VAL A CA 1
ATOM 817 C C . VAL A 1 105 ? -12.669 -3.540 -3.892 1.00 84.44 105 VAL A C 1
ATOM 819 O O . VAL A 1 105 ? -13.376 -4.299 -4.548 1.00 84.44 105 VAL A O 1
ATOM 822 N N . GLY A 1 106 ? -12.361 -3.768 -2.619 1.00 81.56 106 GLY A N 1
ATOM 823 C CA . GLY A 1 106 ? -12.864 -4.924 -1.897 1.00 81.56 106 GLY A CA 1
ATOM 824 C C . GLY A 1 106 ? -12.097 -5.193 -0.616 1.00 81.56 106 GLY A C 1
ATOM 825 O O . GLY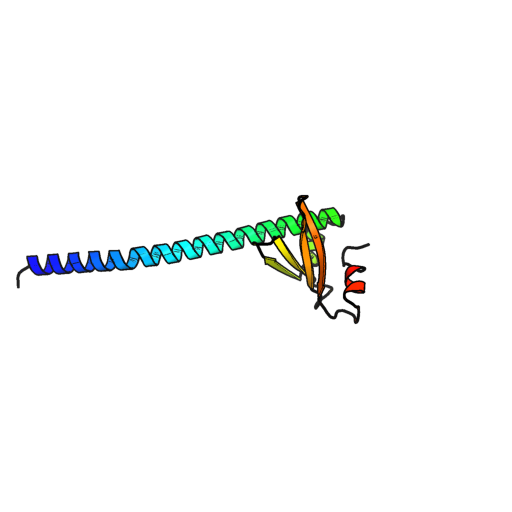 A 1 106 ? -11.053 -4.601 -0.347 1.00 81.56 106 GLY A O 1
ATOM 826 N N . VAL A 1 107 ? -12.635 -6.109 0.170 1.00 85.06 107 VAL A N 1
ATOM 827 C CA . VAL A 1 107 ? -12.068 -6.539 1.440 1.00 85.06 107 VAL A CA 1
ATOM 828 C C . VAL A 1 107 ? -12.141 -8.055 1.519 1.00 85.06 107 VAL A C 1
ATOM 830 O O . VAL A 1 107 ? -13.086 -8.669 1.026 1.00 85.06 107 VAL A O 1
ATOM 833 N N . VAL A 1 108 ? -11.115 -8.660 2.103 1.00 80.12 108 VAL A N 1
ATOM 834 C CA . VAL A 1 108 ? -11.043 -10.100 2.340 1.00 80.12 108 VAL A CA 1
ATOM 835 C C . VAL A 1 108 ? -10.665 -10.310 3.796 1.00 80.12 108 VAL A C 1
ATOM 837 O O . VAL A 1 108 ? -9.650 -9.785 4.248 1.00 80.12 108 VAL A O 1
ATOM 840 N N . GLY A 1 109 ? -11.465 -11.074 4.531 1.00 70.50 109 GLY A N 1
ATOM 841 C CA . GLY A 1 109 ? -11.172 -11.404 5.921 1.00 70.50 109 GLY A CA 1
ATOM 842 C C . GLY A 1 109 ? -12.410 -11.796 6.711 1.00 70.50 109 GLY A C 1
ATOM 843 O O . GLY A 1 109 ? -13.513 -11.371 6.386 1.00 70.50 109 GLY A O 1
ATOM 844 N N . ASP A 1 110 ? -12.189 -12.579 7.764 1.00 61.84 110 ASP A N 1
ATOM 845 C CA . ASP A 1 110 ? -13.170 -12.879 8.808 1.00 61.84 110 ASP A CA 1
ATOM 846 C C . ASP A 1 110 ? -12.791 -12.070 10.051 1.00 61.84 110 ASP A C 1
ATOM 848 O O . ASP A 1 110 ? -12.182 -12.585 10.993 1.00 61.84 110 ASP A O 1
ATOM 852 N N . ALA A 1 111 ? -13.097 -10.773 10.059 1.00 61.12 111 ALA A N 1
ATOM 853 C CA . ALA A 1 111 ? -12.994 -9.991 11.284 1.00 61.12 111 ALA A CA 1
ATOM 854 C C . ALA A 1 111 ? -14.371 -9.730 11.868 1.00 61.12 111 ALA A C 1
ATOM 856 O O . ALA A 1 111 ? -15.309 -9.339 11.180 1.00 61.12 111 ALA A O 1
ATOM 857 N N . GLN A 1 112 ? -14.465 -9.925 13.183 1.00 60.62 112 GLN A N 1
ATOM 858 C CA . GLN A 1 112 ? -15.622 -9.528 13.985 1.00 60.62 112 GLN A CA 1
ATOM 859 C C . GLN A 1 112 ? -16.961 -10.177 13.563 1.00 60.62 112 GLN A C 1
ATOM 861 O O . GLN A 1 112 ? -18.013 -9.644 13.901 1.00 60.62 112 GLN A O 1
ATOM 866 N N . ASN A 1 113 ? -16.941 -11.329 12.872 1.00 66.12 113 ASN A N 1
ATOM 867 C CA . ASN A 1 113 ? -18.128 -11.986 12.291 1.00 66.12 113 ASN A CA 1
ATOM 868 C C . ASN A 1 113 ? -18.923 -11.099 11.311 1.00 66.12 113 ASN A C 1
ATOM 870 O O . ASN A 1 113 ? -20.120 -11.318 11.127 1.00 66.12 113 ASN A O 1
ATOM 874 N N . LYS A 1 114 ? -18.277 -10.093 10.711 1.00 67.12 114 LYS A N 1
ATOM 875 C CA . LYS A 1 114 ? -18.885 -9.214 9.711 1.00 67.12 114 LYS A CA 1
ATOM 876 C C . LYS A 1 114 ? -18.625 -9.762 8.312 1.00 67.12 114 LYS A C 1
ATOM 878 O O . LYS A 1 114 ? -17.527 -10.230 8.016 1.00 67.12 114 LYS A O 1
ATOM 883 N N . SER A 1 115 ? -19.633 -9.692 7.453 1.00 70.19 115 SER A N 1
ATOM 884 C CA . SER A 1 115 ? -19.496 -9.988 6.028 1.00 70.19 115 SER A CA 1
ATOM 885 C C . SER A 1 115 ? -18.543 -8.995 5.340 1.00 70.19 115 SER A C 1
ATOM 887 O O . SER A 1 115 ? -18.374 -7.865 5.814 1.00 70.19 115 SER A O 1
ATOM 889 N N . PRO A 1 116 ? -17.928 -9.363 4.202 1.00 68.12 116 PRO A N 1
ATOM 890 C CA . PRO A 1 116 ? -17.121 -8.439 3.407 1.00 68.12 116 PRO A CA 1
ATOM 891 C C . PRO A 1 116 ? -17.871 -7.155 3.023 1.00 68.12 116 PRO A C 1
ATOM 893 O O . PRO A 1 116 ? -17.280 -6.078 2.975 1.00 68.12 116 PRO A O 1
ATOM 896 N N . GLU A 1 117 ? -19.181 -7.238 2.787 1.00 69.62 117 GLU A N 1
ATOM 897 C CA . GLU A 1 117 ? -20.023 -6.074 2.515 1.00 69.62 117 GLU A CA 1
ATOM 898 C C . GLU A 1 117 ? -20.139 -5.144 3.732 1.00 69.62 117 GLU A C 1
ATOM 900 O O . GLU A 1 117 ? -20.078 -3.924 3.584 1.00 69.62 117 GLU A O 1
ATOM 905 N N . GLU A 1 118 ? -20.261 -5.692 4.942 1.00 69.50 118 GLU A N 1
ATOM 906 C CA . GLU A 1 118 ? -20.291 -4.910 6.186 1.00 69.50 118 GLU A CA 1
ATOM 907 C C . GLU A 1 118 ? -18.936 -4.256 6.474 1.00 69.50 118 GLU A C 1
ATOM 909 O O . GLU A 1 118 ? -18.889 -3.068 6.782 1.00 69.50 118 GLU A O 1
ATOM 914 N N . LEU A 1 119 ? -17.833 -4.986 6.287 1.00 71.31 119 LEU A N 1
ATOM 915 C CA . LEU A 1 119 ? -16.468 -4.456 6.435 1.00 71.31 119 LEU A CA 1
ATOM 916 C C . LEU A 1 119 ? -16.130 -3.388 5.382 1.00 71.31 119 LEU A C 1
ATOM 918 O O . LEU A 1 119 ? -15.338 -2.483 5.632 1.00 71.31 119 LEU A O 1
ATOM 922 N N . SER A 1 120 ? -16.735 -3.472 4.195 1.00 68.88 120 SER A N 1
ATOM 923 C CA . SER A 1 120 ? -16.610 -2.443 3.161 1.00 68.88 120 SER A CA 1
ATOM 924 C C . SER A 1 120 ? -17.321 -1.142 3.541 1.00 68.88 120 SER A C 1
ATOM 926 O O . SER A 1 120 ? -16.877 -0.073 3.122 1.00 68.88 120 SER A O 1
ATOM 928 N N . ASN A 1 121 ? -18.443 -1.228 4.260 1.00 67.75 121 ASN A N 1
ATOM 929 C CA . ASN A 1 121 ? -19.218 -0.060 4.680 1.00 67.75 121 ASN A CA 1
ATOM 930 C C . ASN A 1 121 ? -18.624 0.579 5.945 1.00 67.75 121 ASN A C 1
ATOM 932 O O . ASN A 1 121 ? -18.503 1.799 6.000 1.00 67.75 121 ASN A O 1
ATOM 936 N N . ASP A 1 122 ? -18.161 -0.242 6.891 1.00 65.88 122 ASP A N 1
ATOM 937 C CA . ASP A 1 122 ? -17.439 0.157 8.110 1.00 65.88 122 ASP A CA 1
ATOM 938 C C . ASP A 1 122 ? -15.928 0.304 7.859 1.00 65.88 122 ASP A C 1
ATOM 940 O O . ASP A 1 122 ? -15.105 -0.094 8.685 1.00 65.88 122 ASP A O 1
ATOM 944 N N . HIS A 1 123 ? -15.527 0.833 6.700 1.00 69.12 123 HIS A N 1
ATOM 945 C CA . HIS A 1 123 ? -14.105 1.051 6.438 1.00 69.12 123 HIS A CA 1
ATOM 946 C C . HIS A 1 123 ? -13.494 1.862 7.590 1.00 69.12 123 HIS A C 1
ATOM 948 O O . HIS A 1 123 ? -14.085 2.850 8.006 1.00 69.12 123 HIS A O 1
ATOM 954 N N . ILE A 1 124 ? -12.316 1.478 8.093 1.00 67.19 124 ILE A N 1
ATOM 955 C CA . ILE A 1 124 ? -11.662 2.098 9.269 1.00 67.19 124 ILE A CA 1
ATOM 956 C C . ILE A 1 124 ? -11.611 3.639 9.234 1.00 67.19 124 ILE A C 1
ATOM 958 O O . ILE A 1 124 ? -11.540 4.283 10.281 1.00 67.19 124 ILE A O 1
ATOM 962 N N . PHE A 1 125 ? -11.635 4.236 8.042 1.00 67.12 125 PHE A N 1
ATOM 963 C CA . PHE A 1 125 ? -11.655 5.684 7.870 1.00 67.12 125 PHE A CA 1
ATOM 964 C C . PHE A 1 125 ? -13.010 6.259 7.415 1.00 67.12 125 PHE A C 1
ATOM 966 O O . PHE A 1 125 ? -13.180 7.474 7.467 1.00 67.12 125 PHE A O 1
ATOM 973 N N . SER A 1 126 ? -13.977 5.422 7.027 1.00 59.12 126 SER A N 1
ATOM 974 C CA . SER A 1 126 ? -15.363 5.838 6.796 1.00 59.12 126 SER A CA 1
ATOM 975 C C . SER A 1 126 ? -15.984 6.280 8.123 1.00 59.12 126 SER A C 1
ATOM 977 O O . SER A 1 126 ? -16.353 5.455 8.955 1.00 59.12 126 SER A O 1
ATOM 979 N N . SER A 1 127 ? -16.061 7.595 8.337 1.00 43.22 127 SER A N 1
ATOM 980 C CA . SER A 1 127 ? -16.904 8.215 9.374 1.00 43.22 127 SER A CA 1
ATOM 981 C C . SER A 1 127 ? -18.289 8.544 8.836 1.00 43.22 127 SER A C 1
ATOM 983 O O . SER A 1 127 ? -18.367 8.981 7.664 1.00 43.22 127 SER A O 1
#

pLDDT: mean 73.68, std 10.36, range [43.22, 89.0]

Radius of gyration: 25.89 Å; Cα contacts (8 Å, |Δi|>4): 129; chains: 1; bounding box: 81×40×39 Å

Sequence (127 aa):
MNKKLLLVGFFGVVIICALVTIPLLREQVGKIGTQAGDMSEKEKIKTEFITSLARSQNVSEEAIQQVAGEYDVKSNDYFVTASYKNEPGVVYMYQKTQNGGFKFVGVVGDAQNKSPEELSNDHIFSS

Foldseek 3Di:
DDPVVVVVVVVVVVVVVVVVVVVVVVVVVVVVVVVVVQVVLQVVLVVLALVQVCVVLVHDSVVVVVQWDDWDADNVFSKIWTAGPVFHFKTWIWGADPVRHIDTDWIDGCTPVDDRVRCVCVPVSND